Protein AF-A0A413PGU6-F1 (afdb_monomer_lite)

Organism: NCBI:txid39491

Structure (mmCIF, N/CA/C/O backbone):
data_AF-A0A413PGU6-F1
#
_entry.id   AF-A0A413PGU6-F1
#
loop_
_atom_site.group_PDB
_atom_site.id
_atom_site.type_symbol
_atom_site.label_atom_id
_atom_site.label_alt_id
_atom_site.label_comp_id
_atom_site.label_asym_id
_atom_site.label_entity_id
_atom_site.label_seq_id
_atom_site.pdbx_PDB_ins_code
_atom_site.Cartn_x
_atom_site.Cartn_y
_atom_site.Cartn_z
_atom_site.occupancy
_atom_site.B_iso_or_equiv
_atom_site.auth_seq_id
_atom_site.auth_comp_id
_atom_site.auth_asym_id
_atom_site.auth_atom_id
_atom_site.pdbx_PDB_model_num
ATOM 1 N N . MET A 1 1 ? 18.672 -12.523 -12.270 1.00 51.00 1 MET A N 1
ATOM 2 C CA . MET A 1 1 ? 18.213 -11.158 -11.912 1.00 51.00 1 MET A CA 1
ATOM 3 C C . MET A 1 1 ? 18.768 -10.082 -12.863 1.00 51.00 1 MET A C 1
ATOM 5 O O . MET A 1 1 ? 19.205 -9.029 -12.427 1.00 51.00 1 MET A O 1
ATOM 9 N N . GLU A 1 2 ? 18.700 -10.296 -14.181 1.00 37.22 2 GLU A N 1
ATOM 10 C CA . GLU A 1 2 ? 19.287 -9.369 -15.174 1.00 37.22 2 GLU A CA 1
ATOM 11 C C . GLU A 1 2 ? 18.267 -8.897 -16.228 1.00 37.22 2 GLU A C 1
ATOM 13 O O . GLU A 1 2 ? 18.422 -7.839 -16.830 1.00 37.22 2 GLU A O 1
ATOM 18 N N . GLN A 1 3 ? 17.142 -9.608 -16.372 1.00 46.00 3 GLN A N 1
ATOM 19 C CA . GLN A 1 3 ? 16.098 -9.270 -17.347 1.00 46.00 3 GLN A CA 1
ATOM 20 C C . GLN A 1 3 ? 15.189 -8.103 -16.914 1.00 46.00 3 GLN A C 1
ATOM 22 O O . GLN A 1 3 ? 14.612 -7.446 -17.772 1.00 46.00 3 GLN A O 1
ATOM 27 N N . GLN A 1 4 ? 15.124 -7.764 -15.617 1.00 50.44 4 GLN A N 1
ATOM 28 C CA . GLN A 1 4 ? 14.360 -6.601 -15.120 1.00 50.44 4 GLN A CA 1
ATOM 29 C C . GLN A 1 4 ? 15.040 -5.249 -15.423 1.00 50.44 4 GLN A C 1
ATOM 31 O O . GLN A 1 4 ? 14.456 -4.191 -15.204 1.00 50.44 4 GLN A O 1
ATOM 36 N N . ARG A 1 5 ? 16.287 -5.259 -15.921 1.00 49.53 5 ARG A N 1
ATOM 37 C CA . ARG A 1 5 ? 17.032 -4.045 -16.302 1.00 49.53 5 ARG A CA 1
ATOM 38 C C . ARG A 1 5 ? 16.830 -3.628 -17.761 1.00 49.53 5 ARG A C 1
ATOM 40 O O . ARG A 1 5 ? 17.283 -2.546 -18.133 1.00 49.53 5 ARG A O 1
ATOM 47 N N . LYS A 1 6 ? 16.120 -4.418 -18.578 1.00 47.78 6 LYS A N 1
ATOM 48 C CA . LYS A 1 6 ? 15.641 -3.958 -19.890 1.00 47.78 6 LYS A CA 1
ATOM 49 C C . LYS A 1 6 ? 14.504 -2.953 -19.684 1.00 47.78 6 LYS A C 1
ATOM 51 O O . LYS A 1 6 ? 13.346 -3.332 -19.616 1.00 47.78 6 LYS A O 1
ATOM 56 N N . GLY A 1 7 ? 14.886 -1.679 -19.572 1.00 57.47 7 GLY A N 1
ATOM 57 C CA . GLY A 1 7 ? 14.038 -0.500 -19.750 1.00 57.47 7 GLY A CA 1
ATOM 58 C C . GLY A 1 7 ? 12.857 -0.401 -18.790 1.00 57.47 7 GLY A C 1
ATOM 59 O O . GLY A 1 7 ? 11.754 -0.807 -19.133 1.00 57.47 7 GLY A O 1
ATOM 60 N N . ARG A 1 8 ? 13.061 0.220 -17.620 1.00 71.25 8 ARG A N 1
ATOM 61 C CA . ARG A 1 8 ? 11.935 0.690 -16.796 1.00 71.25 8 ARG A CA 1
ATOM 62 C C . ARG A 1 8 ? 10.987 1.513 -17.670 1.00 71.25 8 ARG A C 1
ATOM 64 O O . ARG A 1 8 ? 11.437 2.475 -18.300 1.00 71.25 8 ARG A O 1
ATOM 71 N N . ASN A 1 9 ? 9.704 1.157 -17.695 1.00 85.44 9 ASN A N 1
ATOM 72 C CA . ASN A 1 9 ? 8.707 1.946 -18.406 1.00 85.44 9 ASN A CA 1
ATOM 73 C C . ASN A 1 9 ? 8.524 3.277 -17.653 1.00 85.44 9 ASN A C 1
ATOM 75 O O . ASN A 1 9 ? 7.978 3.303 -16.549 1.00 85.44 9 ASN A O 1
ATOM 79 N N . LYS A 1 10 ? 8.996 4.381 -18.249 1.00 87.19 10 LYS A N 1
ATOM 80 C CA . LYS A 1 10 ? 8.955 5.724 -17.647 1.00 87.19 10 LYS A CA 1
ATOM 81 C C . LYS A 1 10 ? 7.537 6.180 -17.299 1.00 87.19 10 LYS A C 1
ATOM 83 O O . LYS A 1 10 ? 7.375 6.890 -16.315 1.00 87.19 10 LYS A O 1
ATOM 88 N N . GLU A 1 11 ? 6.536 5.744 -18.059 1.00 89.56 11 GLU A N 1
ATOM 89 C CA . GLU A 1 11 ? 5.124 6.099 -17.853 1.00 89.56 11 GLU A CA 1
ATOM 90 C C . GLU A 1 11 ? 4.537 5.443 -16.596 1.00 89.56 1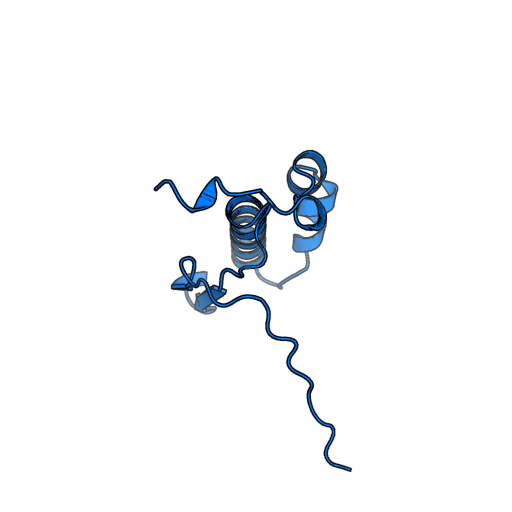1 GLU A C 1
ATOM 92 O O . GLU A 1 11 ? 3.549 5.915 -16.045 1.00 89.56 11 GLU A O 1
ATOM 97 N N . THR A 1 12 ? 5.181 4.381 -16.106 1.00 90.38 12 THR A N 1
ATOM 98 C CA . THR A 1 12 ? 4.765 3.610 -14.921 1.00 90.38 12 THR A CA 1
ATOM 99 C C . THR A 1 12 ? 5.635 3.887 -13.693 1.00 90.38 12 THR A C 1
ATOM 101 O O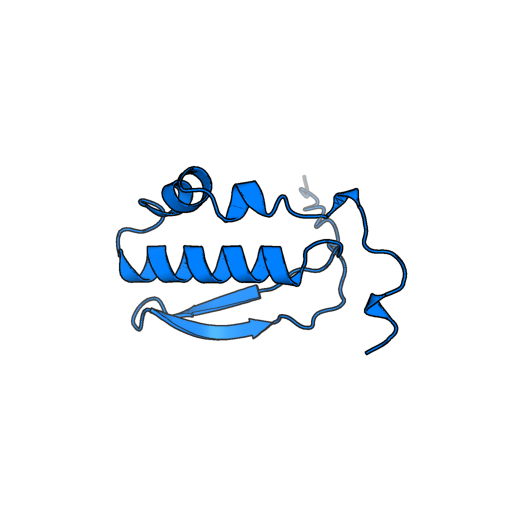 . THR A 1 12 ? 5.528 3.209 -12.670 1.00 90.38 12 THR A O 1
ATOM 104 N N . ILE A 1 13 ? 6.549 4.861 -13.777 1.00 94.12 13 ILE A N 1
ATOM 105 C CA . ILE A 1 13 ? 7.375 5.247 -12.634 1.00 94.12 13 ILE A CA 1
ATOM 106 C C . ILE A 1 13 ? 6.497 5.973 -11.618 1.00 94.12 13 ILE A C 1
ATOM 108 O O . ILE A 1 13 ? 5.917 7.022 -11.890 1.00 94.12 13 ILE A O 1
ATOM 112 N N . VAL A 1 14 ? 6.457 5.430 -10.408 1.00 95.00 14 VAL A N 1
ATOM 113 C CA . VAL A 1 14 ? 5.731 6.034 -9.295 1.00 95.00 14 VAL A CA 1
ATOM 114 C C . VAL A 1 14 ? 6.491 7.245 -8.756 1.00 95.00 14 VAL A C 1
ATOM 116 O O . VAL A 1 14 ? 7.703 7.200 -8.527 1.00 95.00 14 VAL A O 1
ATOM 119 N N . ASN A 1 15 ? 5.760 8.325 -8.475 1.00 96.50 15 ASN A N 1
ATOM 120 C CA . ASN A 1 15 ? 6.294 9.488 -7.777 1.00 96.50 15 ASN A CA 1
ATOM 121 C C . ASN A 1 15 ? 6.591 9.147 -6.302 1.00 96.50 15 ASN A C 1
ATOM 123 O O . ASN A 1 15 ? 5.697 9.156 -5.453 1.00 96.50 15 ASN A O 1
ATOM 127 N N . SER A 1 16 ? 7.864 8.877 -5.997 1.00 95.06 16 SER A N 1
ATOM 128 C CA . SER A 1 16 ? 8.323 8.519 -4.646 1.00 95.06 16 SER A CA 1
ATOM 129 C C . SER A 1 16 ? 8.027 9.605 -3.602 1.00 95.06 16 SER A C 1
ATOM 131 O O . SER A 1 16 ? 7.620 9.292 -2.484 1.00 95.06 16 SER A O 1
ATOM 133 N N . ALA A 1 17 ? 8.175 10.888 -3.950 1.00 97.38 17 ALA A N 1
ATOM 134 C CA . ALA A 1 17 ? 7.887 11.981 -3.020 1.00 97.38 17 ALA A CA 1
ATOM 135 C C . ALA A 1 17 ? 6.403 11.996 -2.626 1.00 97.38 17 ALA A C 1
ATOM 137 O O . ALA A 1 17 ? 6.069 12.159 -1.453 1.00 97.38 17 ALA A O 1
ATOM 138 N N . TYR A 1 18 ? 5.519 11.740 -3.593 1.00 97.94 18 TYR A N 1
ATOM 139 C CA . TYR A 1 18 ? 4.083 11.685 -3.356 1.00 97.94 18 TYR A CA 1
ATOM 140 C C . TYR A 1 18 ? 3.686 10.533 -2.429 1.00 97.94 18 TYR A C 1
ATOM 142 O O . TYR A 1 18 ? 3.035 10.772 -1.414 1.00 97.94 18 TYR A O 1
ATOM 150 N N . ILE A 1 19 ? 4.123 9.300 -2.707 1.00 97.69 19 ILE A N 1
ATOM 151 C CA . ILE A 1 19 ? 3.749 8.126 -1.890 1.00 97.69 19 ILE A CA 1
ATOM 152 C C . ILE A 1 19 ? 4.364 8.135 -0.480 1.00 97.69 19 ILE A C 1
ATOM 154 O O . ILE A 1 19 ? 3.941 7.381 0.396 1.00 97.69 19 ILE A O 1
ATOM 158 N N . ASN A 1 20 ? 5.374 8.977 -0.247 1.00 96.44 20 ASN A N 1
ATOM 159 C CA . ASN A 1 20 ? 5.954 9.225 1.074 1.00 96.44 20 ASN A CA 1
ATOM 160 C C . ASN A 1 20 ? 5.322 10.423 1.800 1.00 96.44 20 ASN A C 1
ATOM 162 O O . ASN A 1 20 ? 5.635 10.661 2.966 1.00 96.44 20 ASN A O 1
ATOM 166 N N . SER A 1 21 ? 4.440 11.172 1.140 1.00 98.00 21 SER A N 1
ATOM 167 C CA . SER A 1 21 ? 3.809 12.354 1.714 1.00 98.00 21 SER A CA 1
ATOM 168 C C . SER A 1 21 ? 2.713 11.999 2.723 1.00 98.00 21 SER A C 1
ATOM 170 O O . SER A 1 21 ? 2.057 10.953 2.652 1.00 98.00 21 SER A O 1
ATOM 172 N N . GLY A 1 22 ? 2.447 12.936 3.635 1.00 97.81 22 GLY A N 1
ATOM 173 C CA . GLY A 1 22 ? 1.279 12.856 4.510 1.00 97.81 22 GLY A CA 1
ATOM 174 C C . GLY A 1 22 ? -0.042 12.888 3.736 1.00 97.81 22 GLY A C 1
ATOM 175 O O . GLY A 1 22 ? -1.016 12.309 4.197 1.00 97.81 22 GLY A O 1
ATOM 176 N N . GLU A 1 23 ? -0.084 13.515 2.556 1.00 97.56 23 GLU A N 1
ATOM 177 C CA . GLU A 1 23 ? -1.282 13.542 1.708 1.00 97.56 23 GLU A CA 1
ATOM 178 C C . GLU A 1 23 ? -1.664 12.143 1.227 1.00 97.56 23 GLU A C 1
ATOM 180 O O . GLU A 1 23 ? -2.812 11.735 1.388 1.00 97.56 23 GLU A O 1
ATOM 185 N N . TYR A 1 24 ? -0.696 11.383 0.708 1.00 98.00 24 TYR A N 1
ATOM 186 C CA . TYR A 1 24 ? -0.943 10.009 0.287 1.00 98.00 24 TYR A CA 1
ATOM 187 C C . TYR A 1 24 ? -1.362 9.129 1.469 1.00 98.00 24 TYR A C 1
ATOM 189 O O . TYR A 1 24 ? -2.339 8.392 1.361 1.00 98.00 24 TYR A O 1
ATOM 197 N N . LYS A 1 25 ? -0.697 9.264 2.628 1.00 97.62 25 LYS A N 1
ATOM 198 C CA . LYS A 1 25 ? -1.087 8.542 3.849 1.00 97.62 25 LYS A CA 1
ATOM 199 C C . LYS A 1 25 ? -2.538 8.839 4.253 1.00 97.62 25 LYS A C 1
ATOM 201 O O . LYS A 1 25 ? -3.263 7.908 4.590 1.00 97.62 25 LYS A O 1
ATOM 206 N N . ARG A 1 26 ? -2.973 10.104 4.198 1.00 97.56 26 ARG A N 1
ATOM 207 C CA . ARG A 1 26 ? -4.332 10.512 4.602 1.00 97.56 26 ARG A CA 1
ATOM 208 C C . ARG A 1 26 ? -5.443 9.871 3.768 1.00 97.56 26 ARG A C 1
ATOM 210 O O . ARG A 1 26 ? -6.560 9.759 4.257 1.00 97.56 26 ARG A O 1
ATOM 217 N N . LYS A 1 27 ? -5.153 9.383 2.553 1.00 97.06 27 LYS A N 1
ATOM 218 C CA . LYS A 1 27 ? -6.124 8.603 1.758 1.00 97.06 27 LYS A CA 1
ATOM 219 C C . LYS A 1 27 ? -6.588 7.326 2.468 1.00 97.06 27 LYS A C 1
ATOM 221 O O . LYS A 1 27 ? -7.656 6.821 2.149 1.00 97.06 27 LYS A O 1
ATOM 226 N N . PHE A 1 28 ? -5.805 6.827 3.423 1.00 97.69 28 PHE A N 1
ATOM 227 C CA . PHE A 1 28 ? -6.106 5.619 4.185 1.00 97.69 28 PHE A CA 1
ATOM 228 C C . PHE A 1 28 ? -6.739 5.907 5.549 1.00 97.69 28 PHE A C 1
ATOM 230 O O . PHE A 1 28 ? -7.136 4.963 6.218 1.00 97.69 28 PHE A O 1
ATOM 237 N N . ASP A 1 29 ? -6.847 7.167 5.986 1.00 92.81 29 ASP A N 1
ATOM 238 C CA . ASP A 1 29 ? -7.297 7.464 7.354 1.00 92.81 29 ASP A CA 1
ATOM 239 C C . ASP A 1 29 ? -8.742 6.984 7.612 1.00 92.81 29 ASP A C 1
ATOM 241 O O . ASP A 1 29 ? -9.039 6.576 8.728 1.00 92.81 29 ASP A O 1
ATOM 245 N N . ASN A 1 30 ? -9.598 6.947 6.578 1.00 91.50 30 ASN A N 1
ATOM 246 C CA . ASN A 1 30 ? -10.997 6.495 6.660 1.00 91.50 30 ASN A CA 1
ATOM 247 C C . ASN A 1 30 ? -11.342 5.415 5.615 1.00 91.50 30 ASN A C 1
ATOM 249 O O . ASN A 1 30 ? -12.471 5.352 5.136 1.00 91.50 30 ASN A O 1
ATOM 253 N N . ILE A 1 31 ? -10.364 4.608 5.188 1.00 95.44 31 ILE A N 1
ATOM 254 C CA . ILE A 1 31 ? -10.612 3.551 4.188 1.00 95.44 31 ILE A CA 1
ATOM 255 C C . ILE A 1 31 ? -11.354 2.342 4.781 1.00 95.44 31 ILE A C 1
ATOM 257 O O . ILE A 1 31 ? -11.991 1.590 4.050 1.00 95.44 31 ILE A O 1
ATOM 261 N N . ALA A 1 32 ? -11.262 2.162 6.099 1.00 94.19 32 ALA A N 1
ATOM 262 C CA . ALA A 1 32 ? -11.942 1.130 6.863 1.00 94.19 32 ALA A CA 1
ATOM 263 C C . ALA A 1 32 ? -12.234 1.631 8.285 1.00 94.19 32 ALA A C 1
ATOM 265 O O . ALA A 1 32 ? -11.490 2.459 8.816 1.00 94.19 32 ALA A O 1
ATOM 266 N N . ASP A 1 33 ? -13.249 1.051 8.928 1.00 94.19 33 ASP A N 1
ATOM 267 C CA . ASP A 1 33 ? -13.634 1.362 10.317 1.00 94.19 33 ASP A CA 1
ATOM 268 C C . ASP A 1 33 ? -12.640 0.818 11.361 1.00 94.19 33 ASP A C 1
ATOM 270 O O . ASP A 1 33 ? -12.775 1.052 12.562 1.00 94.19 33 ASP A O 1
ATOM 274 N N . ASN A 1 34 ? -11.611 0.096 10.911 1.00 95.56 34 ASN A N 1
ATOM 275 C CA . ASN A 1 34 ? -10.560 -0.452 11.752 1.00 95.56 34 ASN A CA 1
ATOM 276 C C . ASN A 1 34 ? -9.208 0.214 11.441 1.00 95.56 34 ASN A C 1
ATOM 278 O O . ASN A 1 34 ? -8.666 0.106 10.339 1.00 95.56 34 ASN A O 1
ATOM 282 N N . ALA A 1 35 ? -8.622 0.871 12.447 1.00 95.44 35 ALA A N 1
ATOM 283 C CA . ALA A 1 35 ? -7.364 1.603 12.300 1.00 95.44 35 ALA A CA 1
ATOM 284 C C . ALA A 1 35 ? -6.146 0.704 12.014 1.00 95.44 35 ALA A C 1
ATOM 286 O O . ALA A 1 35 ? -5.165 1.166 11.430 1.00 95.44 35 ALA A O 1
ATOM 287 N N . GLU A 1 36 ? -6.157 -0.554 12.452 1.00 96.25 36 GLU A N 1
ATOM 288 C CA . GLU A 1 36 ? -5.114 -1.529 12.127 1.00 96.25 36 GLU A CA 1
ATOM 289 C C . GLU A 1 36 ? -5.199 -1.943 10.658 1.00 96.25 36 GLU A C 1
ATOM 291 O O . GLU A 1 36 ? -4.197 -1.858 9.944 1.00 96.25 36 GLU A O 1
ATOM 296 N N . LEU A 1 37 ? -6.405 -2.248 10.174 1.00 97.38 37 LEU A N 1
ATOM 297 C CA . LEU A 1 37 ? -6.645 -2.561 8.767 1.00 97.38 37 LEU A CA 1
ATOM 298 C C . LEU A 1 37 ? -6.253 -1.389 7.856 1.00 97.38 37 LEU A C 1
ATOM 300 O O . LEU A 1 37 ? -5.528 -1.579 6.882 1.00 97.38 37 LEU A O 1
ATOM 304 N N . SER A 1 38 ? -6.629 -0.160 8.210 1.00 97.69 38 SER A N 1
ATOM 305 C CA . SER A 1 38 ? -6.230 1.048 7.475 1.00 97.69 38 SER A CA 1
ATOM 306 C C . SER A 1 38 ? -4.704 1.210 7.384 1.00 97.69 38 SER A C 1
ATOM 308 O O . SER A 1 38 ? -4.165 1.554 6.328 1.00 97.69 38 SER A O 1
ATOM 310 N N . ARG A 1 39 ? -3.972 0.909 8.468 1.00 96.81 39 ARG A N 1
ATOM 311 C CA . ARG A 1 39 ? -2.496 0.921 8.469 1.00 96.81 39 ARG A CA 1
ATOM 312 C C . ARG A 1 39 ? -1.911 -0.199 7.611 1.00 96.81 39 ARG A C 1
ATOM 314 O O . ARG A 1 39 ? -0.927 0.048 6.908 1.00 96.81 39 ARG A O 1
ATOM 321 N N . LEU A 1 40 ? -2.494 -1.398 7.659 1.00 97.75 40 LEU A N 1
ATOM 322 C CA . LEU A 1 40 ? -2.089 -2.532 6.830 1.00 97.75 40 LEU A CA 1
ATOM 323 C C . LEU A 1 40 ? -2.258 -2.198 5.343 1.00 97.75 40 LEU A C 1
ATOM 325 O O . LEU A 1 40 ? -1.294 -2.308 4.586 1.00 97.75 40 LEU A O 1
ATOM 329 N N . LEU A 1 41 ? -3.429 -1.696 4.944 1.00 98.12 41 LEU A N 1
ATOM 330 C CA . LEU A 1 41 ? -3.730 -1.291 3.568 1.00 98.12 41 LEU A CA 1
ATOM 331 C C . LEU A 1 41 ? -2.768 -0.211 3.062 1.00 98.12 41 LEU A C 1
ATOM 333 O O . LEU A 1 41 ? -2.236 -0.334 1.959 1.00 98.12 41 LEU A O 1
ATOM 337 N N . TYR A 1 42 ? -2.469 0.804 3.881 1.00 98.06 42 TYR A N 1
ATOM 338 C CA . TYR A 1 42 ? -1.469 1.821 3.542 1.00 98.06 42 TYR A CA 1
ATOM 339 C C . TYR A 1 42 ? -0.089 1.206 3.275 1.00 98.06 42 TYR A C 1
ATOM 341 O O . TYR A 1 42 ? 0.553 1.520 2.268 1.00 98.06 42 TYR A O 1
ATOM 349 N N . LYS A 1 43 ? 0.373 0.321 4.170 1.00 97.69 43 LYS A N 1
ATOM 350 C CA . LYS A 1 43 ? 1.680 -0.337 4.050 1.00 97.69 43 LYS A CA 1
ATOM 351 C C . LYS A 1 43 ? 1.755 -1.190 2.784 1.00 97.69 43 LYS A C 1
ATOM 353 O O . LYS A 1 43 ? 2.731 -1.073 2.045 1.00 97.69 43 LYS A O 1
ATOM 358 N N . LEU A 1 44 ? 0.735 -2.009 2.526 1.00 97.94 44 LEU A N 1
ATOM 359 C CA . LEU A 1 44 ? 0.681 -2.875 1.349 1.00 97.94 44 LEU A CA 1
ATOM 360 C C . LEU A 1 44 ? 0.649 -2.051 0.064 1.00 97.94 44 LEU A C 1
ATOM 362 O O . LEU A 1 44 ? 1.540 -2.207 -0.763 1.00 97.94 44 LEU A O 1
ATOM 366 N N . ALA A 1 45 ? -0.269 -1.090 -0.060 1.00 97.75 45 ALA A N 1
ATOM 367 C CA . ALA A 1 45 ? -0.367 -0.244 -1.249 1.00 97.75 45 ALA A CA 1
ATOM 368 C C . ALA A 1 45 ? 0.954 0.479 -1.557 1.00 97.75 45 ALA A C 1
ATOM 370 O O . ALA A 1 45 ? 1.393 0.542 -2.705 1.00 97.75 45 ALA A O 1
ATOM 371 N N . LYS A 1 46 ? 1.628 1.005 -0.529 1.00 97.69 46 LYS A N 1
ATOM 372 C CA . LYS A 1 46 ? 2.930 1.655 -0.698 1.00 97.69 46 LYS A CA 1
ATOM 373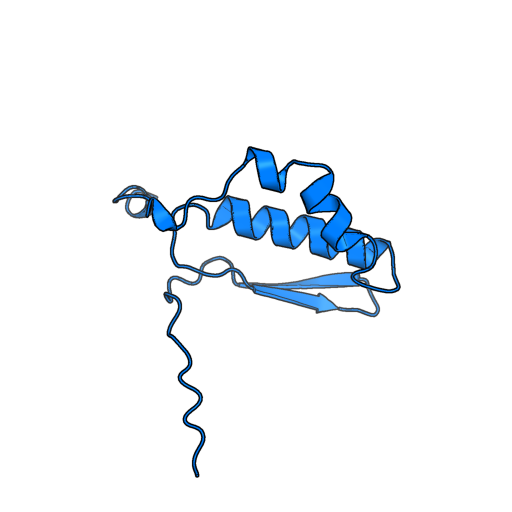 C C . LYS A 1 46 ? 4.011 0.675 -1.165 1.00 97.69 46 LYS A C 1
ATOM 375 O O . LYS A 1 46 ? 4.781 1.019 -2.059 1.00 97.69 46 LYS A O 1
ATOM 380 N N . ASN A 1 47 ? 4.060 -0.527 -0.592 1.00 96.50 47 ASN A N 1
ATOM 381 C CA . ASN A 1 47 ? 5.009 -1.564 -0.997 1.00 96.50 47 ASN A CA 1
ATOM 382 C C . ASN A 1 47 ? 4.786 -1.996 -2.451 1.00 96.50 47 ASN A C 1
ATOM 384 O O . ASN A 1 47 ? 5.753 -2.047 -3.206 1.00 96.50 47 ASN A O 1
ATOM 388 N N . MET A 1 48 ? 3.530 -2.207 -2.855 1.00 96.12 48 MET A N 1
ATOM 389 C CA . MET A 1 48 ? 3.156 -2.570 -4.228 1.00 96.12 48 MET A CA 1
ATOM 390 C C . MET A 1 48 ? 3.629 -1.512 -5.229 1.00 96.12 48 MET A C 1
ATOM 392 O O . MET A 1 48 ? 4.283 -1.818 -6.223 1.00 96.12 48 MET A O 1
ATOM 396 N N . LEU A 1 49 ? 3.369 -0.234 -4.932 1.00 96.25 49 LEU A N 1
ATOM 397 C CA . LEU A 1 49 ? 3.790 0.880 -5.781 1.00 96.25 49 LEU A CA 1
ATOM 398 C C . LEU A 1 49 ? 5.317 0.998 -5.889 1.00 96.25 49 LEU A C 1
ATOM 400 O O . LEU A 1 49 ? 5.834 1.308 -6.960 1.00 96.25 49 LEU A O 1
ATOM 404 N N . ILE A 1 50 ? 6.056 0.749 -4.803 1.00 95.31 50 ILE A N 1
ATOM 405 C CA . ILE A 1 50 ? 7.528 0.753 -4.826 1.00 95.31 50 ILE A CA 1
ATOM 406 C C . ILE A 1 50 ? 8.054 -0.418 -5.654 1.00 95.31 50 ILE A C 1
ATOM 408 O O . ILE A 1 50 ? 8.931 -0.224 -6.495 1.00 95.31 50 ILE A O 1
ATOM 412 N N . HIS A 1 51 ? 7.517 -1.614 -5.419 1.00 93.94 51 HIS A N 1
ATOM 413 C CA . HIS A 1 51 ? 7.952 -2.840 -6.070 1.00 93.94 51 HIS A CA 1
ATOM 414 C C . HIS A 1 51 ? 7.711 -2.800 -7.582 1.00 93.94 51 HIS A C 1
ATOM 416 O O . HIS A 1 51 ? 8.605 -3.127 -8.363 1.00 93.94 51 HIS A O 1
ATOM 422 N N . ARG A 1 52 ? 6.530 -2.332 -8.000 1.00 92.38 52 ARG A N 1
ATOM 423 C CA . ARG A 1 52 ? 6.112 -2.312 -9.406 1.00 92.38 52 ARG A CA 1
ATOM 424 C C . ARG A 1 52 ? 6.476 -1.037 -10.160 1.00 92.38 52 ARG A C 1
ATOM 426 O O . ARG A 1 52 ? 6.236 -0.972 -11.364 1.00 92.38 52 ARG A O 1
ATOM 433 N N . SER A 1 53 ? 7.096 -0.049 -9.512 1.00 94.19 53 SER A N 1
ATOM 434 C CA . SER A 1 53 ? 7.523 1.195 -10.164 1.00 94.19 53 SER A CA 1
ATOM 435 C C . SER A 1 53 ? 8.432 0.929 -11.368 1.00 94.19 53 SER A C 1
ATOM 437 O O . SER A 1 53 ? 9.504 0.325 -11.256 1.00 94.19 53 SER A O 1
ATOM 439 N N . GLY A 1 54 ? 8.016 1.421 -12.535 1.00 91.75 54 GLY A N 1
ATOM 440 C CA . GLY A 1 54 ? 8.717 1.186 -13.796 1.00 91.75 54 GLY A CA 1
ATOM 441 C C . GLY A 1 54 ? 8.388 -0.156 -14.462 1.00 91.75 54 GLY A C 1
ATOM 442 O O . GLY A 1 54 ? 9.118 -0.556 -15.373 1.00 91.75 54 GLY A O 1
ATOM 443 N N . THR A 1 55 ? 7.333 -0.844 -14.017 1.00 90.31 55 THR A N 1
ATO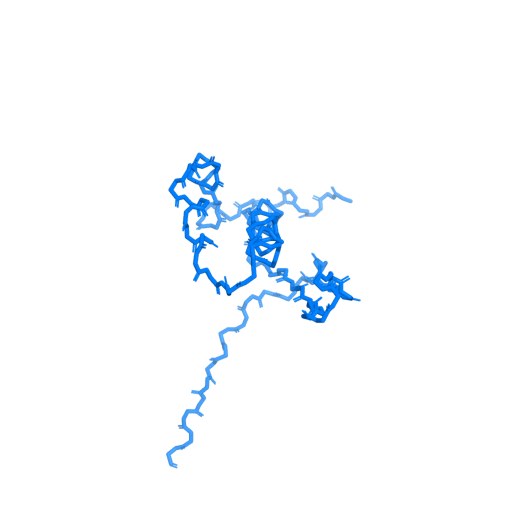M 444 C CA . THR A 1 55 ? 6.813 -2.095 -14.588 1.00 90.31 55 THR A CA 1
ATOM 445 C C . THR A 1 55 ? 5.311 -1.981 -14.887 1.00 90.31 55 THR A C 1
ATOM 447 O O . THR A 1 55 ? 4.626 -1.122 -14.343 1.00 90.31 55 THR A O 1
ATOM 450 N N . GLU A 1 56 ? 4.785 -2.868 -15.735 1.00 89.75 56 GLU A N 1
ATOM 451 C CA . GLU A 1 56 ? 3.348 -2.962 -16.081 1.00 89.75 56 GLU A CA 1
ATOM 452 C C . GLU A 1 56 ? 2.649 -4.137 -15.371 1.00 89.75 56 GLU A C 1
ATOM 454 O O . GLU A 1 56 ? 1.595 -4.608 -15.809 1.00 89.75 56 GLU A O 1
ATOM 459 N N . PHE A 1 57 ? 3.288 -4.667 -14.329 1.00 89.38 57 PHE A N 1
ATOM 460 C CA . PHE A 1 57 ? 2.820 -5.824 -13.576 1.00 89.38 57 PHE A CA 1
ATOM 461 C C . PHE A 1 57 ? 2.114 -5.391 -12.294 1.00 89.38 57 PHE A C 1
ATOM 463 O O . PHE A 1 57 ? 2.321 -4.284 -11.794 1.00 89.38 57 PHE A O 1
ATOM 470 N N . GLU A 1 58 ? 1.313 -6.297 -11.748 1.00 88.31 58 GLU A N 1
ATOM 471 C CA . GLU A 1 58 ? 0.485 -6.055 -10.572 1.00 88.31 58 GLU A CA 1
ATOM 472 C C . GLU A 1 58 ? 0.907 -6.974 -9.424 1.00 88.31 58 GLU A C 1
ATOM 474 O O . GLU A 1 58 ? 1.331 -8.111 -9.635 1.00 88.31 58 GLU A O 1
ATOM 479 N N . ASP A 1 59 ? 0.811 -6.453 -8.207 1.00 93.94 59 ASP A N 1
ATOM 480 C CA . ASP A 1 59 ? 0.871 -7.246 -6.982 1.00 93.94 59 ASP A CA 1
ATOM 481 C C . ASP A 1 59 ? -0.561 -7.488 -6.499 1.00 93.94 59 ASP A C 1
ATOM 483 O O . ASP A 1 59 ? -1.445 -6.657 -6.723 1.00 93.94 59 ASP A O 1
ATOM 487 N N . MET A 1 60 ? -0.791 -8.591 -5.794 1.00 95.31 60 MET A N 1
ATOM 488 C CA . MET A 1 60 ? -2.076 -8.901 -5.177 1.00 95.31 60 MET A CA 1
ATOM 489 C C . MET A 1 60 ? -1.871 -9.451 -3.769 1.00 95.31 60 MET A C 1
ATOM 491 O O . MET A 1 60 ? -0.953 -10.230 -3.524 1.00 95.31 60 MET A O 1
ATOM 495 N N . TYR A 1 61 ? -2.735 -9.035 -2.848 1.00 96.81 61 TYR A N 1
ATOM 496 C CA . TYR A 1 61 ? -2.718 -9.436 -1.446 1.00 96.81 61 TYR A CA 1
ATOM 497 C C . TYR A 1 61 ? -4.126 -9.849 -1.022 1.00 96.81 61 TYR A C 1
ATOM 499 O O . TYR A 1 61 ? -5.083 -9.122 -1.290 1.00 96.81 61 TYR A O 1
ATOM 507 N N . TRP A 1 62 ? -4.241 -10.974 -0.320 1.00 97.62 62 TRP A N 1
ATOM 508 C CA . TRP A 1 62 ? -5.474 -11.388 0.346 1.00 97.62 62 TRP A CA 1
ATOM 509 C C . TRP A 1 62 ? -5.329 -11.174 1.843 1.00 97.62 62 TRP A C 1
ATOM 511 O O . TRP A 1 62 ? -4.343 -11.601 2.450 1.00 97.62 62 TRP A O 1
ATOM 521 N N . ILE A 1 63 ? -6.315 -10.497 2.422 1.00 97.31 63 ILE A N 1
ATOM 522 C CA . ILE A 1 63 ? -6.320 -10.088 3.822 1.00 97.31 63 ILE A CA 1
ATOM 523 C C . ILE A 1 63 ? -7.463 -10.816 4.519 1.00 97.31 63 ILE A C 1
ATOM 525 O O . ILE A 1 63 ? -8.606 -10.742 4.069 1.00 97.31 63 ILE A O 1
ATOM 529 N N . ASP A 1 64 ? -7.141 -11.494 5.612 1.00 96.81 64 ASP A N 1
ATOM 530 C CA . ASP A 1 64 ? -8.127 -11.949 6.584 1.00 96.81 64 ASP A CA 1
ATOM 531 C C . ASP A 1 64 ? -8.577 -10.739 7.409 1.00 96.81 64 ASP A C 1
ATOM 533 O O . ASP A 1 64 ? -7.744 -10.045 7.994 1.00 96.81 64 ASP A O 1
ATOM 537 N N . LEU A 1 65 ? -9.877 -10.449 7.398 1.00 95.88 65 LEU A N 1
ATOM 538 C CA . LEU A 1 65 ? -10.442 -9.288 8.084 1.00 95.88 65 LEU A CA 1
ATOM 539 C C . LEU A 1 65 ? -10.700 -9.540 9.573 1.00 95.88 65 LEU A C 1
ATOM 541 O O . LEU A 1 65 ? -10.757 -8.568 10.326 1.00 95.88 65 LEU A O 1
ATOM 545 N N . ASP A 1 66 ? -10.818 -10.800 9.993 1.00 95.44 66 ASP A N 1
ATOM 546 C CA . ASP A 1 66 ? -11.012 -11.170 11.395 1.00 95.44 66 ASP A CA 1
ATOM 547 C C . ASP A 1 66 ? -9.682 -11.072 12.152 1.00 95.44 66 ASP A C 1
ATOM 549 O O . ASP A 1 66 ? -9.617 -10.540 13.260 1.00 95.44 66 ASP A O 1
ATOM 553 N N . GLU A 1 67 ? -8.597 -11.531 11.522 1.00 96.12 67 GLU A N 1
ATOM 554 C CA . GLU A 1 67 ? -7.249 -11.523 12.104 1.00 96.12 67 GLU A CA 1
ATOM 555 C C . GLU A 1 67 ? -6.378 -10.340 11.640 1.00 96.12 67 GLU A C 1
ATOM 557 O O . GLU A 1 67 ? -5.262 -10.168 12.129 1.00 96.12 67 GLU A O 1
ATOM 562 N N . ILE A 1 68 ? -6.863 -9.537 10.685 1.00 96.50 68 ILE A N 1
ATOM 563 C CA . ILE A 1 68 ? -6.189 -8.358 10.104 1.00 96.50 68 ILE A CA 1
ATOM 564 C C . ILE A 1 68 ? -4.751 -8.688 9.679 1.00 96.50 68 ILE A C 1
ATOM 566 O O . ILE A 1 68 ? -3.777 -7.995 9.986 1.00 96.50 68 ILE A O 1
ATOM 570 N N . ARG A 1 69 ? -4.601 -9.781 8.928 1.00 96.31 69 ARG A N 1
ATOM 571 C CA . ARG A 1 69 ? -3.302 -10.221 8.412 1.00 96.31 69 ARG A CA 1
ATOM 572 C C . ARG A 1 69 ? -3.378 -10.646 6.959 1.00 96.31 69 ARG A C 1
ATOM 574 O O . ARG A 1 69 ? -4.411 -11.079 6.462 1.00 96.31 69 ARG A O 1
ATOM 581 N N . VAL A 1 70 ? -2.242 -10.540 6.280 1.00 97.81 70 VAL A N 1
ATOM 582 C CA . VAL A 1 70 ? -2.076 -11.108 4.941 1.00 97.81 70 VAL A CA 1
ATOM 583 C C . VAL A 1 70 ? -2.027 -12.626 5.065 1.00 97.81 70 VAL A C 1
ATOM 585 O O . VAL A 1 70 ? -1.191 -13.155 5.796 1.00 97.81 70 VAL A O 1
ATOM 588 N N . ILE A 1 71 ? -2.903 -13.310 4.334 1.00 97.94 71 ILE A N 1
ATOM 589 C CA . ILE A 1 71 ? -2.968 -14.779 4.290 1.00 97.94 71 ILE A CA 1
ATOM 590 C C . ILE A 1 71 ? -2.416 -15.356 2.986 1.00 97.94 71 ILE A C 1
ATOM 592 O O . ILE A 1 71 ? -2.027 -16.520 2.945 1.00 97.94 71 ILE A O 1
ATOM 596 N N . ALA A 1 72 ? -2.351 -14.544 1.932 1.00 97.56 72 ALA A N 1
ATOM 597 C CA . ALA A 1 72 ? -1.727 -14.902 0.668 1.00 97.56 72 ALA A CA 1
ATOM 598 C C . ALA A 1 72 ? -1.253 -13.647 -0.073 1.00 97.56 72 ALA A C 1
ATOM 600 O O . ALA A 1 72 ? -1.810 -12.558 0.096 1.00 97.56 72 ALA A O 1
ATOM 601 N N . GLU A 1 73 ? -0.252 -13.820 -0.930 1.00 96.50 73 GLU A N 1
ATOM 602 C CA . GLU A 1 73 ? 0.259 -12.783 -1.819 1.00 96.50 73 GLU A CA 1
ATOM 603 C C . GLU A 1 73 ? 0.650 -13.378 -3.176 1.00 96.50 73 GLU A C 1
ATOM 605 O O . GLU A 1 73 ? 1.109 -14.515 -3.258 1.00 96.50 73 GLU A O 1
ATOM 610 N N . GLU A 1 74 ? 0.480 -12.593 -4.235 1.00 94.25 74 GLU A N 1
ATOM 611 C CA . GLU A 1 74 ? 1.022 -12.863 -5.564 1.00 94.25 74 GLU A CA 1
ATOM 612 C C . GLU A 1 74 ? 1.740 -11.602 -6.049 1.00 94.25 74 GLU A C 1
ATOM 614 O O . GLU A 1 74 ? 1.115 -10.632 -6.476 1.00 94.25 74 GLU A O 1
ATOM 619 N N . THR A 1 75 ? 3.065 -11.604 -5.929 1.00 93.44 75 THR A N 1
ATOM 620 C CA . THR A 1 75 ? 3.934 -10.457 -6.242 1.00 93.44 75 THR A CA 1
ATOM 621 C C . THR A 1 75 ? 4.918 -10.761 -7.370 1.00 93.44 75 THR A C 1
ATOM 623 O O . THR A 1 75 ? 5.642 -9.884 -7.828 1.00 93.44 75 THR A O 1
ATOM 626 N N . ASN A 1 76 ? 4.961 -11.997 -7.871 1.00 87.69 76 ASN A N 1
ATOM 627 C CA . ASN A 1 76 ? 5.934 -12.415 -8.883 1.00 87.69 76 ASN A CA 1
ATOM 628 C C . ASN A 1 76 ? 5.312 -12.606 -10.267 1.00 87.69 76 ASN A C 1
ATOM 630 O O . ASN A 1 76 ? 6.040 -12.863 -11.228 1.00 87.69 76 ASN A O 1
ATOM 634 N N . SER A 1 77 ? 3.995 -12.425 -10.392 1.00 83.50 77 SER A N 1
ATOM 635 C CA . SER A 1 77 ? 3.296 -12.459 -11.669 1.00 83.50 77 SER A CA 1
ATOM 636 C C . SER A 1 77 ? 3.967 -11.538 -12.687 1.00 83.50 77 SER A C 1
ATOM 638 O O . SER A 1 77 ? 4.263 -10.368 -12.417 1.00 83.50 77 SER A O 1
ATOM 640 N N . LEU A 1 78 ? 4.208 -12.109 -13.867 1.00 78.56 78 LEU A N 1
ATOM 641 C CA . LEU A 1 78 ? 4.715 -11.432 -15.061 1.00 78.56 78 LEU A CA 1
ATOM 642 C C . LEU A 1 78 ? 3.609 -11.264 -16.112 1.00 78.56 78 LEU A C 1
ATOM 644 O O . LEU A 1 78 ? 3.885 -10.975 -17.278 1.00 78.56 78 LEU A O 1
ATOM 648 N N . VAL A 1 79 ? 2.351 -11.476 -15.720 1.00 75.56 79 VAL A N 1
ATOM 649 C CA . VAL A 1 79 ? 1.203 -11.199 -16.577 1.00 75.56 79 VAL A CA 1
ATOM 650 C C . VAL A 1 79 ? 0.986 -9.692 -16.561 1.00 75.56 79 VAL A C 1
ATOM 652 O O . VAL A 1 79 ? 0.688 -9.103 -15.524 1.00 75.56 79 VAL A O 1
ATOM 655 N N . LYS A 1 80 ? 1.193 -9.052 -17.713 1.00 67.25 80 LYS A N 1
ATOM 656 C CA . LYS A 1 80 ? 0.893 -7.627 -17.885 1.00 67.25 80 LYS A CA 1
ATOM 657 C C . LYS A 1 80 ? -0.605 -7.396 -17.739 1.00 67.25 80 LYS A C 1
ATOM 659 O O . LYS A 1 80 ? -1.393 -8.257 -18.141 1.00 67.25 80 LYS A O 1
ATOM 664 N N . LYS A 1 81 ? -0.982 -6.207 -17.255 1.00 61.53 81 LYS A N 1
ATOM 665 C CA . LYS A 1 81 ? -2.367 -5.721 -17.243 1.00 61.53 81 LYS A CA 1
ATOM 666 C C . LYS A 1 81 ? -3.049 -6.031 -18.580 1.00 61.53 81 LYS A C 1
ATOM 668 O O . LYS A 1 81 ? -2.793 -5.384 -19.594 1.00 61.53 81 LYS A O 1
ATOM 673 N N . THR A 1 82 ? -3.909 -7.042 -18.587 1.00 54.34 82 THR A N 1
ATOM 674 C CA . THR A 1 82 ? -4.777 -7.326 -19.727 1.00 54.34 82 THR A CA 1
ATOM 675 C C . THR A 1 82 ? -6.038 -6.526 -19.464 1.00 54.34 82 THR A C 1
ATOM 677 O O . THR A 1 82 ? -6.678 -6.724 -18.436 1.00 54.34 82 THR A O 1
ATOM 680 N N . ASN A 1 83 ? -6.360 -5.560 -20.326 1.00 49.03 83 ASN A N 1
ATOM 681 C CA . ASN A 1 83 ? -7.609 -4.817 -20.202 1.00 49.03 83 ASN A CA 1
ATOM 682 C C . ASN A 1 83 ? -8.759 -5.830 -20.238 1.00 49.03 83 ASN A C 1
ATOM 684 O O . ASN A 1 83 ? -9.068 -6.365 -21.303 1.00 49.03 83 ASN A O 1
ATOM 688 N N . TYR A 1 84 ? -9.370 -6.112 -19.086 1.00 49.78 84 TYR A N 1
ATOM 689 C CA . TYR A 1 84 ? -10.635 -6.824 -19.029 1.00 49.78 84 TYR A CA 1
ATOM 690 C C . TYR A 1 84 ? -11.672 -5.913 -19.683 1.00 49.78 84 TYR A C 1
ATOM 692 O O . TYR A 1 84 ? -12.276 -5.052 -19.046 1.00 49.78 84 TYR A O 1
ATOM 700 N N . LEU A 1 85 ? -11.828 -6.057 -20.999 1.00 46.81 85 LEU A N 1
ATOM 701 C CA . LEU A 1 85 ? -13.022 -5.623 -21.695 1.00 46.81 85 LEU A CA 1
ATOM 702 C C . LEU A 1 85 ? -14.133 -6.511 -21.146 1.00 46.81 85 LEU A C 1
ATOM 704 O O . LEU A 1 85 ? -14.343 -7.621 -21.632 1.00 46.81 85 LEU A O 1
ATOM 708 N N . PHE A 1 86 ? -14.814 -6.043 -20.102 1.00 48.38 86 PHE A N 1
ATOM 709 C CA . PHE A 1 86 ? -16.160 -6.511 -19.831 1.00 48.38 86 PHE A CA 1
ATOM 710 C C . PHE A 1 86 ? -16.952 -6.188 -21.096 1.00 48.38 86 PHE A C 1
ATOM 712 O O . PHE A 1 86 ? -17.351 -5.045 -21.317 1.00 48.38 86 PHE A O 1
ATOM 719 N N . LYS A 1 87 ? -17.093 -7.174 -21.987 1.00 45.50 87 LYS A N 1
ATOM 720 C CA . LYS A 1 87 ? -18.146 -7.135 -22.989 1.00 45.50 87 LYS A CA 1
ATOM 721 C C . LYS A 1 87 ? -19.429 -7.046 -22.175 1.00 45.50 87 LYS A C 1
ATOM 723 O O . LYS A 1 87 ? -19.785 -7.990 -21.479 1.00 45.50 87 LYS A O 1
ATOM 728 N N . GLN A 1 88 ? -20.046 -5.869 -22.170 1.00 41.97 88 GLN A N 1
ATOM 729 C CA . GLN A 1 88 ? -21.466 -5.798 -21.888 1.00 41.97 88 GLN A CA 1
ATOM 730 C C . GLN A 1 88 ? -22.117 -6.576 -23.024 1.00 41.97 88 GLN A C 1
ATOM 732 O O . GLN A 1 88 ? -22.177 -6.096 -24.156 1.00 41.97 88 GLN A O 1
ATOM 737 N N . ASP A 1 89 ? -22.471 -7.823 -22.742 1.00 46.91 89 ASP A N 1
ATOM 738 C CA . ASP A 1 89 ? -23.404 -8.548 -23.583 1.00 46.91 89 ASP A CA 1
ATOM 739 C C . ASP A 1 89 ? -24.745 -7.805 -23.449 1.00 46.91 89 ASP A C 1
ATOM 741 O O . ASP A 1 89 ? -25.321 -7.741 -22.360 1.00 46.91 89 ASP A O 1
ATOM 745 N N . ASN A 1 90 ? -25.139 -7.132 -24.536 1.00 41.94 90 ASN A N 1
ATOM 746 C CA . ASN A 1 90 ? -26.463 -6.529 -24.729 1.00 41.94 90 ASN A CA 1
ATOM 747 C C . AS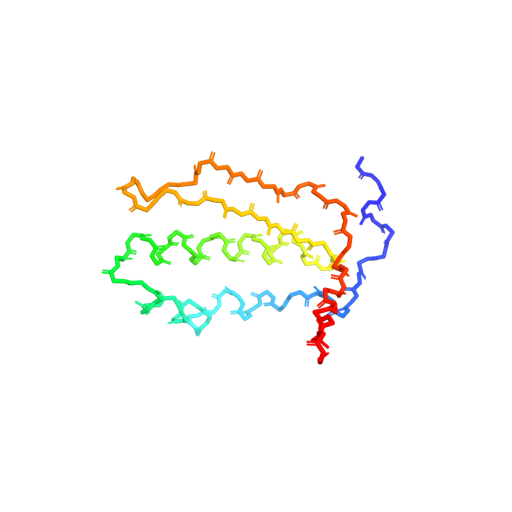N A 1 90 ? -27.521 -7.61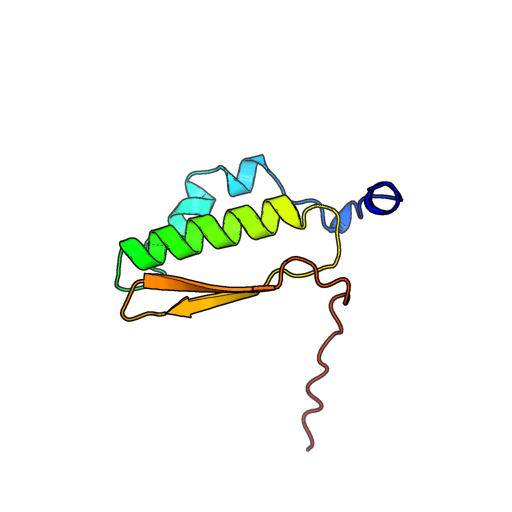1 -24.947 1.00 41.94 90 ASN A C 1
ATOM 749 O O . ASN A 1 90 ? -27.201 -8.601 -25.646 1.00 41.94 90 ASN A O 1
#

Foldseek 3Di:
DPVVPPFLQQVQADDPVVLPDPVVLVVLPPPDPDPLLSVVVSVVVSVQSVLQGSHQDGKDFDADPVVRDTPDIDNPDPDGDDPPPPPPPD

Sequence (90 aa):
MEQQRKGRNKETIVNSAYINSGEYKRKFDNIADNAELSRLLYKLAKNMLIHRSGTEFEDMYWIDLDEIRVIAEETNSLVKKTNYLFKQDN

pLDDT: mean 85.28, std 18.69, range [37.22, 98.12]

Radius of gyration: 15.79 Å; chains: 1; bounding box: 46×28×37 Å

Secondary structure (DSSP, 8-state):
--GGGS---GGG---HHHHTSHHHHHTTTTSSS-HHHHHHHHHHHHHHHHHHTT-S---EEEEETTTTEEEEEE----------------